Protein AF-A0A6A7KZL0-F1 (afdb_monomer_lite)

Sequence (43 aa):
MASLTPARLIGIEAEVGSLEPGKLADNHVLDRQLYTQRVFIEG

Structure (mmCIF, N/CA/C/O backbone):
data_AF-A0A6A7KZL0-F1
#
_entry.id   AF-A0A6A7KZL0-F1
#
loop_
_atom_site.group_PDB
_atom_site.id
_atom_site.type_symbol
_atom_site.label_atom_id
_atom_site.label_alt_id
_atom_site.label_comp_id
_atom_site.label_asym_id
_atom_site.label_entity_id
_atom_site.label_seq_id
_atom_site.pdbx_PDB_ins_code
_atom_site.Cartn_x
_atom_site.Cartn_y
_atom_site.Cartn_z
_atom_site.occupancy
_atom_site.B_iso_or_equiv
_atom_site.auth_seq_id
_atom_site.auth_comp_id
_atom_site.auth_asym_id
_atom_site.auth_atom_id
_atom_site.pdbx_PDB_model_num
ATOM 1 N N . MET A 1 1 ? 0.107 10.102 3.500 1.00 76.75 1 MET A N 1
ATOM 2 C CA . MET A 1 1 ? 1.569 9.885 3.419 1.00 76.75 1 MET A CA 1
ATOM 3 C C . MET A 1 1 ? 1.969 8.558 4.083 1.00 76.75 1 MET A C 1
ATOM 5 O O . MET A 1 1 ? 2.871 8.554 4.903 1.00 76.75 1 MET A O 1
ATOM 9 N N . ALA A 1 2 ? 1.311 7.436 3.761 1.00 93.69 2 ALA A N 1
ATOM 10 C CA . ALA A 1 2 ? 1.600 6.140 4.405 1.00 93.69 2 ALA A CA 1
ATOM 11 C C . ALA A 1 2 ? 1.701 4.957 3.422 1.00 93.69 2 ALA A C 1
ATOM 13 O O . ALA A 1 2 ? 1.949 3.839 3.844 1.00 93.69 2 ALA A O 1
ATOM 14 N N . SER A 1 3 ? 1.514 5.200 2.120 1.00 96.44 3 SER A N 1
ATOM 15 C CA . SER A 1 3 ? 1.518 4.161 1.084 1.00 96.44 3 SER A CA 1
ATOM 16 C C . SER A 1 3 ? 2.228 4.648 -0.187 1.00 96.44 3 SER A C 1
ATOM 18 O O . SER A 1 3 ? 3.418 4.413 -0.361 1.00 96.44 3 SER A O 1
ATOM 20 N N . LEU A 1 4 ? 1.562 5.440 -1.032 1.00 97.56 4 LEU A N 1
ATOM 21 C CA . LEU A 1 4 ? 2.114 5.879 -2.319 1.00 97.56 4 LEU A CA 1
ATOM 22 C C . LEU A 1 4 ? 3.352 6.777 -2.180 1.00 97.56 4 LEU A C 1
ATOM 24 O O . LEU A 1 4 ? 4.270 6.701 -2.988 1.00 97.56 4 LEU A O 1
ATOM 28 N N . THR A 1 5 ? 3.383 7.646 -1.164 1.00 97.88 5 THR A N 1
ATOM 29 C CA . THR A 1 5 ? 4.515 8.555 -0.924 1.00 97.88 5 THR A CA 1
ATOM 30 C C . THR A 1 5 ? 5.826 7.797 -0.665 1.00 97.88 5 THR A C 1
ATOM 32 O O . THR A 1 5 ? 6.771 8.047 -1.409 1.00 97.88 5 THR A O 1
ATOM 35 N N . PRO A 1 6 ? 5.922 6.875 0.319 1.00 97.62 6 PRO A N 1
ATOM 36 C CA . PRO A 1 6 ? 7.140 6.087 0.497 1.00 97.62 6 PRO A CA 1
ATOM 37 C C . PRO A 1 6 ? 7.442 5.170 -0.696 1.00 97.62 6 PRO A C 1
ATOM 39 O O . PRO A 1 6 ? 8.606 5.077 -1.065 1.00 97.62 6 PRO A O 1
ATOM 42 N N . ALA A 1 7 ? 6.433 4.581 -1.355 1.00 97.75 7 ALA A N 1
ATOM 43 C CA . ALA A 1 7 ? 6.650 3.757 -2.551 1.00 97.75 7 ALA A CA 1
ATOM 44 C C . ALA A 1 7 ? 7.350 4.537 -3.681 1.00 97.75 7 ALA A C 1
ATOM 46 O O . ALA A 1 7 ? 8.332 4.060 -4.242 1.00 97.75 7 ALA A O 1
ATOM 47 N N . ARG A 1 8 ? 6.915 5.780 -3.944 1.00 98.19 8 ARG A N 1
ATOM 48 C CA . ARG A 1 8 ? 7.563 6.683 -4.914 1.00 98.19 8 ARG A CA 1
ATOM 49 C C . ARG A 1 8 ? 8.977 7.086 -4.511 1.00 98.19 8 ARG A C 1
ATOM 51 O O . ARG A 1 8 ? 9.831 7.237 -5.374 1.00 98.19 8 ARG A O 1
ATOM 58 N N . LEU A 1 9 ? 9.230 7.294 -3.217 1.00 98.38 9 LEU A N 1
ATOM 59 C CA . LEU A 1 9 ? 10.554 7.705 -2.731 1.00 98.38 9 LEU A CA 1
ATOM 60 C C . LEU A 1 9 ? 11.631 6.650 -3.001 1.00 98.38 9 LEU A C 1
ATOM 62 O O . LEU A 1 9 ? 12.793 7.013 -3.166 1.00 98.38 9 LEU A O 1
ATOM 66 N N . ILE A 1 10 ? 11.248 5.373 -3.049 1.00 98.25 10 ILE A N 1
ATOM 67 C CA . ILE A 1 10 ? 12.166 4.256 -3.306 1.00 98.25 10 ILE A CA 1
ATOM 68 C C . ILE A 1 10 ? 11.973 3.619 -4.693 1.00 98.25 10 ILE A C 1
ATOM 70 O O . ILE A 1 10 ? 12.646 2.641 -4.998 1.00 98.25 10 ILE A O 1
ATOM 74 N N . GLY A 1 11 ? 11.095 4.178 -5.535 1.00 98.25 11 GLY A N 1
ATOM 75 C CA . GLY A 1 11 ? 10.909 3.771 -6.932 1.00 98.25 11 GLY A CA 1
ATOM 76 C C . GLY A 1 11 ? 10.155 2.455 -7.149 1.00 98.25 11 GLY A C 1
ATOM 77 O O . GLY A 1 11 ? 10.412 1.782 -8.142 1.00 98.25 11 GLY A O 1
ATOM 78 N N . ILE A 1 12 ? 9.257 2.073 -6.233 1.00 98.06 12 ILE A N 1
ATOM 79 C CA . ILE A 1 12 ? 8.450 0.835 -6.326 1.00 98.06 12 ILE A CA 1
ATOM 80 C C . ILE A 1 12 ? 6.949 1.107 -6.516 1.00 98.06 12 ILE A C 1
ATOM 82 O O . ILE A 1 12 ? 6.105 0.236 -6.311 1.00 98.06 12 ILE A O 1
ATOM 86 N N . GLU A 1 13 ? 6.562 2.329 -6.881 1.00 97.69 13 GLU A N 1
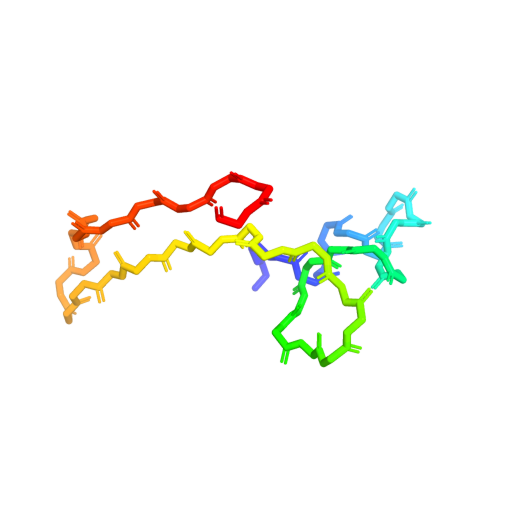ATOM 87 C CA . GLU A 1 13 ? 5.153 2.722 -7.000 1.00 97.69 13 GLU A CA 1
ATOM 88 C C . GLU A 1 13 ? 4.399 2.014 -8.127 1.00 97.69 13 GLU A C 1
ATOM 90 O O . GLU A 1 13 ? 3.167 2.018 -8.128 1.00 97.69 13 GLU A O 1
ATOM 95 N N . ALA A 1 14 ? 5.114 1.437 -9.094 1.00 97.56 14 ALA A N 1
ATOM 96 C CA . ALA A 1 14 ? 4.521 0.600 -10.130 1.00 97.56 14 ALA A CA 1
ATOM 97 C C . ALA A 1 14 ? 3.968 -0.716 -9.554 1.00 97.56 14 ALA A C 1
ATOM 99 O O . ALA A 1 14 ? 3.028 -1.270 -10.115 1.00 97.56 14 ALA A O 1
ATOM 100 N N . GLU A 1 15 ? 4.510 -1.174 -8.423 1.00 97.25 15 GLU A N 1
ATOM 101 C CA . GLU A 1 15 ? 4.186 -2.456 -7.794 1.00 97.25 15 GLU A CA 1
ATOM 102 C C . GLU A 1 15 ? 3.241 -2.290 -6.597 1.00 97.25 15 GLU A C 1
ATOM 104 O O . GLU A 1 15 ? 2.328 -3.096 -6.427 1.00 97.25 15 GLU A O 1
ATOM 109 N N . VAL A 1 16 ? 3.428 -1.240 -5.780 1.00 97.00 16 VAL A N 1
ATOM 110 C CA . VAL A 1 16 ? 2.706 -1.036 -4.507 1.00 97.00 16 VAL A CA 1
ATOM 111 C C . VAL A 1 16 ? 2.350 0.429 -4.230 1.00 97.00 16 VAL A C 1
ATOM 113 O O . VAL A 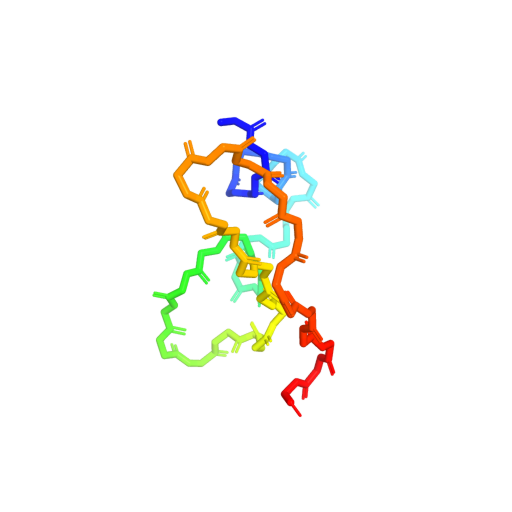1 16 ? 2.755 1.363 -4.921 1.00 97.00 16 VAL A O 1
ATOM 116 N N . GLY A 1 17 ? 1.595 0.651 -3.151 1.00 96.00 17 GLY A N 1
ATOM 117 C CA . GLY A 1 17 ? 1.357 1.978 -2.581 1.00 96.00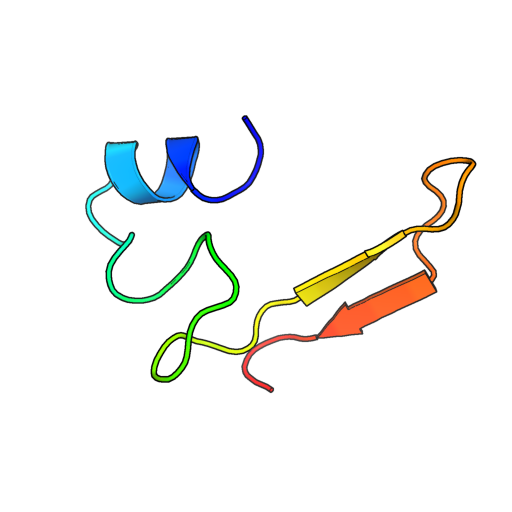 17 GLY A CA 1
ATOM 118 C C . GLY A 1 17 ? 0.052 2.646 -3.022 1.00 96.00 17 GLY A C 1
ATOM 119 O O . GLY A 1 17 ? -0.351 3.637 -2.410 1.00 96.00 17 GLY A O 1
ATOM 120 N N . SER A 1 18 ? -0.653 2.097 -4.012 1.00 97.00 18 SER A N 1
ATOM 121 C CA . SER A 1 18 ? -2.028 2.475 -4.359 1.00 97.00 18 SER A CA 1
ATOM 122 C C . SER A 1 18 ? -2.861 1.254 -4.748 1.00 97.00 18 SER A C 1
ATOM 124 O O . SER A 1 18 ? -2.319 0.222 -5.131 1.00 97.00 18 SER A O 1
ATOM 126 N N . LEU A 1 19 ? -4.186 1.382 -4.638 1.00 96.50 19 LEU A N 1
ATOM 127 C CA . LEU A 1 19 ? -5.129 0.344 -5.041 1.00 96.50 19 LEU A CA 1
ATOM 128 C C . LEU A 1 19 ? -5.522 0.557 -6.507 1.00 96.50 19 LEU A C 1
ATOM 130 O O . LEU A 1 19 ? -6.451 1.307 -6.808 1.00 96.50 19 LEU A O 1
ATOM 134 N N . GLU A 1 20 ? -4.785 -0.080 -7.412 1.00 96.81 20 GLU A N 1
ATOM 135 C CA . GLU A 1 20 ? -4.970 -0.006 -8.864 1.00 96.81 20 GLU A CA 1
ATOM 136 C C . GLU A 1 20 ? -4.837 -1.408 -9.483 1.00 96.81 20 GLU A C 1
ATOM 138 O O . GLU A 1 20 ? -4.055 -2.221 -8.982 1.00 96.81 20 GLU A O 1
ATOM 143 N N . PRO A 1 21 ? -5.565 -1.720 -10.573 1.00 96.38 21 PRO A N 1
ATOM 144 C CA . PRO A 1 21 ? -5.397 -2.989 -11.276 1.00 96.38 21 PRO A CA 1
ATOM 145 C C . PRO A 1 21 ? -3.942 -3.225 -11.706 1.00 96.38 21 PRO A C 1
ATOM 147 O O . PRO A 1 21 ? -3.314 -2.340 -12.282 1.00 96.38 21 PRO A O 1
ATOM 150 N N . GLY A 1 22 ? -3.429 -4.434 -11.458 1.00 95.69 22 GLY A N 1
ATOM 151 C CA . GLY A 1 22 ? -2.069 -4.845 -11.830 1.00 95.69 22 GLY A CA 1
ATOM 152 C C . GLY A 1 22 ? -1.001 -4.649 -10.747 1.00 95.69 22 GLY A C 1
ATOM 153 O O . GLY A 1 22 ? 0.108 -5.142 -10.928 1.00 95.69 22 GLY A O 1
ATOM 154 N N . LYS A 1 23 ? -1.324 -3.989 -9.627 1.00 96.62 23 LYS A N 1
ATOM 155 C CA . LYS A 1 23 ? -0.440 -3.864 -8.454 1.00 96.62 23 LYS A CA 1
ATOM 156 C C . LYS A 1 23 ? -0.625 -5.017 -7.467 1.00 96.62 23 LYS A C 1
ATOM 158 O O . LYS A 1 23 ? -1.647 -5.705 -7.508 1.00 96.62 23 LYS A O 1
ATOM 163 N N . LEU A 1 24 ? 0.342 -5.207 -6.566 1.00 96.81 24 LEU A N 1
ATOM 164 C CA . LEU A 1 24 ? 0.222 -6.171 -5.470 1.00 96.81 24 LEU A CA 1
ATOM 165 C C . LEU A 1 24 ? -0.952 -5.801 -4.559 1.00 96.81 24 LEU A C 1
ATOM 167 O O . LEU A 1 24 ? -1.185 -4.632 -4.244 1.00 96.81 24 LEU A O 1
ATOM 171 N N . ALA A 1 25 ? -1.684 -6.818 -4.114 1.00 96.50 25 ALA A N 1
ATOM 172 C CA . ALA A 1 25 ? -2.878 -6.669 -3.289 1.00 96.50 25 ALA A CA 1
ATOM 173 C C . ALA A 1 25 ? -2.557 -6.545 -1.784 1.00 96.50 25 ALA A C 1
ATOM 175 O O . ALA A 1 25 ? -3.287 -7.064 -0.936 1.00 96.50 25 ALA A O 1
ATOM 176 N N . ASP A 1 26 ? -1.506 -5.794 -1.456 1.00 97.12 26 ASP A N 1
ATOM 177 C CA . ASP A 1 26 ? -1.105 -5.495 -0.082 1.00 97.12 26 ASP A CA 1
ATOM 178 C C . ASP A 1 26 ? -2.025 -4.420 0.506 1.00 97.12 26 ASP A C 1
ATOM 180 O O . ASP A 1 26 ? -1.884 -3.223 0.242 1.00 97.12 26 ASP A O 1
ATOM 184 N N . ASN A 1 27 ? -3.009 -4.850 1.295 1.00 96.62 27 ASN A N 1
ATOM 185 C CA . ASN A 1 27 ? -4.091 -3.991 1.766 1.00 96.62 27 ASN A CA 1
ATOM 186 C C . ASN A 1 27 ? -4.208 -4.000 3.289 1.00 96.62 27 ASN A C 1
ATOM 188 O O . ASN A 1 27 ? -4.218 -5.052 3.925 1.00 96.62 27 ASN A O 1
ATOM 192 N N . HIS A 1 28 ? -4.410 -2.819 3.877 1.00 97.44 28 HIS A N 1
ATOM 193 C CA . HIS A 1 28 ? -4.685 -2.649 5.304 1.00 97.44 28 HIS A CA 1
ATOM 194 C C . HIS A 1 28 ? -6.070 -2.033 5.492 1.00 97.44 28 HIS A C 1
ATOM 196 O O . HIS A 1 28 ? -6.317 -0.893 5.100 1.00 97.44 28 HIS A O 1
ATOM 202 N N . VAL A 1 29 ? -6.990 -2.800 6.075 1.00 97.69 29 VAL A N 1
ATOM 203 C CA . VAL A 1 29 ? -8.364 -2.357 6.333 1.00 97.69 29 VAL A CA 1
ATOM 204 C C . VAL A 1 29 ? -8.465 -1.868 7.770 1.00 97.69 29 VAL A C 1
ATOM 206 O O . VAL A 1 29 ? -8.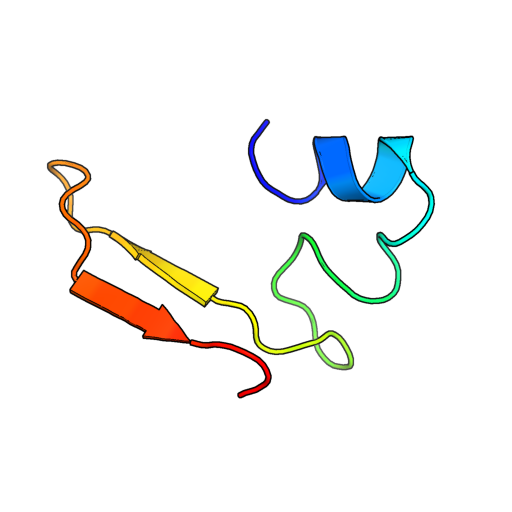176 -2.613 8.708 1.00 97.69 29 VAL A O 1
ATOM 209 N N . LEU A 1 30 ? -8.913 -0.626 7.930 1.00 98.19 30 LEU A N 1
ATOM 210 C CA . LEU A 1 30 ? -9.093 0.055 9.208 1.00 98.19 30 LEU A CA 1
ATOM 211 C C . LEU A 1 30 ? -10.572 0.396 9.421 1.00 98.19 30 LEU A C 1
ATOM 213 O O . LEU A 1 30 ? -11.298 0.634 8.454 1.00 98.19 30 LEU A O 1
ATOM 217 N N . ASP A 1 31 ? -11.017 0.455 10.675 1.00 98.38 31 ASP A N 1
ATOM 218 C CA . ASP A 1 31 ? -12.305 1.070 11.011 1.00 98.38 31 ASP A CA 1
ATOM 219 C C . ASP A 1 31 ? -12.188 2.596 11.183 1.00 98.38 31 ASP A C 1
ATOM 221 O O . ASP A 1 31 ? -11.137 3.207 10.967 1.00 98.38 31 ASP A O 1
ATOM 225 N N . ARG A 1 32 ? -13.294 3.241 11.573 1.00 98.19 32 ARG A N 1
ATOM 226 C CA . ARG A 1 32 ? -13.345 4.697 11.777 1.00 98.19 32 ARG A CA 1
ATOM 227 C C . ARG A 1 32 ? -12.441 5.168 12.925 1.00 98.19 32 ARG A C 1
ATOM 229 O O . ARG A 1 32 ? -12.060 6.335 12.949 1.00 98.19 32 ARG A O 1
ATOM 236 N N . GLN A 1 33 ? -12.111 4.287 13.858 1.00 98.50 33 GLN A N 1
ATOM 237 C CA . GLN A 1 33 ? -11.249 4.533 15.005 1.00 98.50 33 GLN A CA 1
ATOM 238 C C . GLN A 1 33 ? -9.792 4.137 14.719 1.00 98.50 33 GLN A C 1
ATOM 240 O O . GLN A 1 33 ? -8.954 4.218 15.614 1.00 98.50 33 GLN A O 1
ATOM 245 N N . LEU A 1 34 ? -9.480 3.771 13.469 1.00 97.50 34 LEU A N 1
ATOM 246 C CA . LEU A 1 34 ? -8.167 3.319 13.008 1.00 97.50 34 LEU A CA 1
ATOM 247 C C . LEU A 1 34 ? -7.716 1.993 13.635 1.00 97.50 34 LEU A C 1
ATOM 249 O O . LEU A 1 34 ? -6.527 1.671 13.607 1.00 97.50 34 LEU A O 1
ATOM 253 N N . TYR A 1 35 ? -8.644 1.188 14.157 1.00 98.31 35 TYR A N 1
ATOM 254 C CA . TYR A 1 35 ? -8.322 -0.179 14.545 1.00 98.31 35 TYR A CA 1
ATOM 255 C C . TYR A 1 35 ? -8.208 -1.060 13.309 1.00 98.3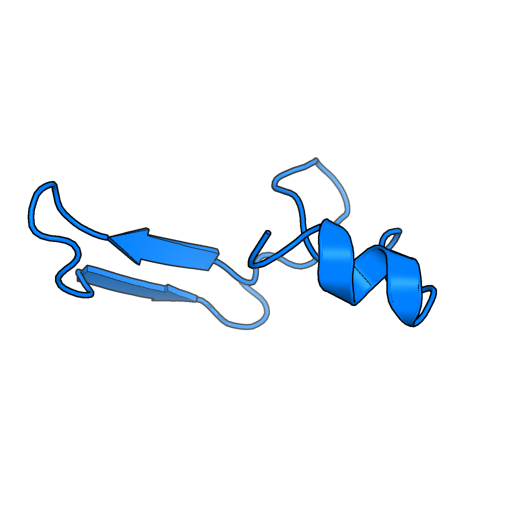1 35 TYR A C 1
ATOM 257 O O . TYR A 1 35 ? -9.044 -1.018 12.402 1.00 98.31 35 TYR A O 1
ATOM 265 N N . THR A 1 36 ? -7.167 -1.890 13.303 1.00 98.19 36 THR A N 1
ATOM 266 C CA . THR A 1 36 ? -6.940 -2.872 12.244 1.00 98.19 36 THR A CA 1
ATOM 267 C C . THR A 1 36 ? -8.065 -3.891 12.233 1.00 98.19 36 THR A C 1
ATOM 269 O O . THR A 1 36 ? -8.285 -4.591 13.216 1.00 98.19 36 THR A O 1
ATOM 272 N N . GLN A 1 37 ? -8.741 -3.992 11.096 1.00 98.50 37 GLN A N 1
ATOM 273 C CA . GLN A 1 37 ? -9.766 -4.996 10.850 1.00 98.50 37 GLN A CA 1
ATOM 274 C C . GLN A 1 37 ? -9.180 -6.193 10.103 1.00 98.50 37 GLN A C 1
ATOM 276 O O . GLN A 1 37 ? -9.489 -7.333 10.438 1.00 98.50 37 GLN A O 1
ATOM 281 N N . ARG A 1 38 ? -8.352 -5.942 9.075 1.00 98.00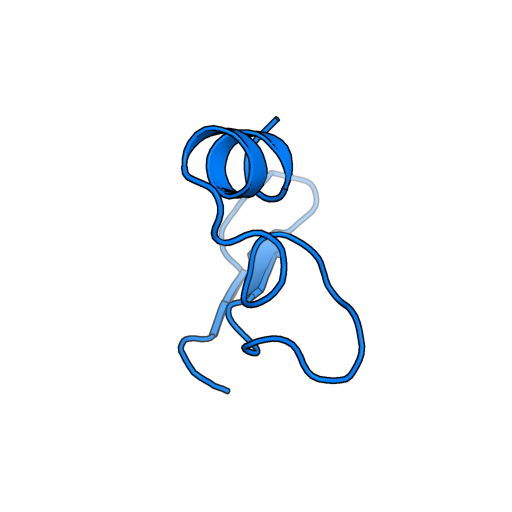 38 ARG A N 1
ATOM 282 C CA . ARG A 1 38 ? -7.703 -6.972 8.240 1.00 98.00 38 ARG A CA 1
ATOM 283 C C . ARG A 1 38 ? -6.397 -6.461 7.638 1.00 98.00 38 ARG A C 1
ATOM 285 O O . ARG A 1 38 ? -6.265 -5.263 7.389 1.00 98.00 38 ARG A O 1
ATOM 292 N N . VAL A 1 39 ? -5.488 -7.385 7.348 1.00 97.75 39 VAL A N 1
ATOM 293 C CA . VAL A 1 39 ? -4.272 -7.158 6.558 1.00 97.75 39 VAL A CA 1
ATOM 294 C C . VAL A 1 39 ? -4.198 -8.255 5.499 1.00 97.75 39 VAL A C 1
ATOM 296 O O . VAL A 1 39 ? -4.381 -9.425 5.830 1.00 97.75 39 VAL A O 1
ATOM 299 N N . PHE A 1 40 ? -3.954 -7.867 4.254 1.00 97.44 40 PHE A N 1
ATOM 300 C CA . PHE A 1 40 ? -3.698 -8.754 3.121 1.00 97.44 40 PHE A CA 1
ATOM 301 C C . PHE A 1 40 ? -2.262 -8.522 2.657 1.00 97.44 40 PHE A C 1
ATOM 303 O O . PHE A 1 40 ? -1.823 -7.371 2.623 1.00 97.44 40 PHE A O 1
ATOM 310 N N . ILE A 1 41 ? -1.549 -9.600 2.342 1.00 95.75 41 ILE A N 1
ATOM 311 C CA . ILE A 1 41 ? -0.175 -9.581 1.834 1.00 95.75 41 ILE A CA 1
ATOM 312 C C . ILE A 1 41 ? -0.158 -10.510 0.625 1.00 95.75 41 ILE A C 1
ATOM 314 O O . ILE A 1 41 ? -0.571 -11.659 0.752 1.00 95.75 41 ILE A O 1
ATOM 318 N N . GLU A 1 42 ? 0.271 -9.998 -0.524 1.00 89.75 42 GLU A N 1
ATOM 319 C CA . GLU A 1 42 ? 0.327 -10.697 -1.814 1.00 89.75 42 GLU A CA 1
ATOM 320 C C . GLU A 1 42 ? -1.022 -11.252 -2.326 1.00 89.75 42 GLU A C 1
ATOM 322 O O . GLU A 1 42 ? -1.041 -12.065 -3.250 1.00 89.75 42 GLU A O 1
ATOM 327 N N . GLY A 1 43 ? -2.153 -10.754 -1.805 1.00 77.00 43 GLY A N 1
ATOM 328 C CA . GLY A 1 43 ? -3.511 -11.163 -2.203 1.00 77.00 43 GLY A CA 1
ATOM 329 C C . GLY A 1 43 ? -4.224 -12.024 -1.178 1.00 77.00 43 GLY A C 1
ATOM 330 O O . GLY A 1 43 ? -4.033 -13.257 -1.198 1.00 77.00 43 GLY A O 1
#

pLDDT: mean 96.21, std 4.52, range [76.75, 98.5]

Radius of gyration: 11.18 Å; chains: 1; bounding box: 26×21×27 Å

Foldseek 3Di:
DPFQVVCVVVVNNQATRDPDPPHFPFDFDADPVRDTPDTDGRD

Secondary structure (DSSP, 8-state):
--SHHHHHHTT-TTTSSS--TTS---EEEE-TT--EEEEES--